Protein AF-A0A0F3IKC2-F1 (afdb_monomer)

Organism: NCBI:txid552518

Structure (mmCIF, N/CA/C/O backbone):
data_AF-A0A0F3IKC2-F1
#
_entry.id   AF-A0A0F3IKC2-F1
#
loop_
_atom_site.group_PDB
_atom_site.id
_atom_site.type_symbol
_atom_site.label_atom_id
_atom_site.label_alt_id
_atom_site.label_comp_id
_atom_site.label_asym_id
_atom_site.label_entity_id
_atom_site.label_seq_id
_atom_site.pdbx_PDB_ins_code
_atom_site.Cartn_x
_atom_site.Cartn_y
_atom_site.Cartn_z
_atom_site.occupancy
_atom_site.B_iso_or_equiv
_atom_site.auth_seq_id
_atom_site.auth_comp_id
_atom_site.auth_asym_id
_atom_site.auth_atom_id
_atom_site.pdbx_PDB_model_num
ATOM 1 N N . MET A 1 1 ? -16.314 4.709 4.922 1.00 79.00 1 MET A N 1
ATOM 2 C CA . MET A 1 1 ? -16.335 4.201 3.530 1.00 79.00 1 MET A CA 1
ATOM 3 C C . MET A 1 1 ? -15.278 3.126 3.247 1.00 79.00 1 MET A C 1
ATOM 5 O O . MET A 1 1 ? -15.624 2.204 2.529 1.00 79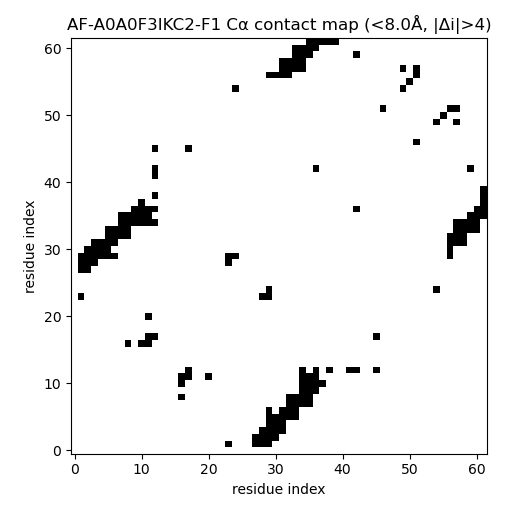.00 1 MET A O 1
ATOM 9 N N . LEU A 1 2 ? -14.067 3.144 3.834 1.00 96.50 2 LEU A N 1
ATOM 10 C CA . LEU A 1 2 ? -13.081 2.043 3.681 1.00 96.5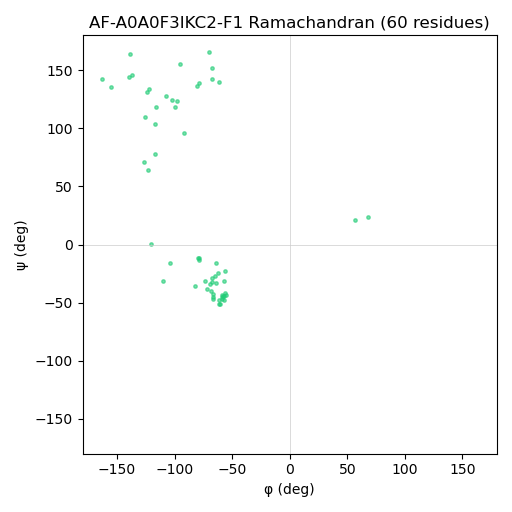0 2 LEU A CA 1
ATOM 11 C C . LEU A 1 2 ? -12.656 1.356 4.997 1.00 96.50 2 LEU A C 1
ATOM 13 O O . LEU A 1 2 ? -11.853 0.425 4.979 1.00 96.50 2 LEU A O 1
ATOM 17 N N . ASN A 1 3 ? -13.208 1.790 6.135 1.00 97.69 3 ASN A N 1
ATOM 18 C CA . ASN A 1 3 ? -12.961 1.144 7.424 1.00 97.69 3 ASN A CA 1
ATOM 19 C C . ASN A 1 3 ? -13.458 -0.304 7.406 1.00 97.69 3 ASN A C 1
ATOM 21 O O . ASN A 1 3 ? -14.516 -0.582 6.839 1.00 97.69 3 ASN A O 1
ATOM 25 N N . ASP A 1 4 ? -12.684 -1.197 8.021 1.00 98.06 4 ASP A N 1
ATOM 26 C CA . ASP A 1 4 ? -12.971 -2.632 8.136 1.00 98.06 4 ASP A CA 1
ATOM 27 C C . ASP A 1 4 ? -13.190 -3.363 6.787 1.00 98.06 4 ASP A C 1
ATOM 29 O O . ASP A 1 4 ? -13.779 -4.444 6.695 1.00 98.06 4 ASP A O 1
ATOM 33 N N . LYS A 1 5 ? -12.693 -2.793 5.684 1.00 98.44 5 LYS A N 1
ATOM 34 C CA . LYS A 1 5 ? -12.694 -3.449 4.369 1.00 98.44 5 LYS A CA 1
ATOM 35 C C . LYS A 1 5 ? -11.371 -4.160 4.099 1.00 98.44 5 LYS A C 1
ATOM 37 O O . LYS A 1 5 ? -10.333 -3.809 4.659 1.00 98.44 5 LYS A O 1
ATOM 42 N N . SER A 1 6 ? -11.434 -5.169 3.231 1.00 98.25 6 SER A N 1
ATOM 43 C CA . SER A 1 6 ? -10.261 -5.768 2.589 1.00 98.25 6 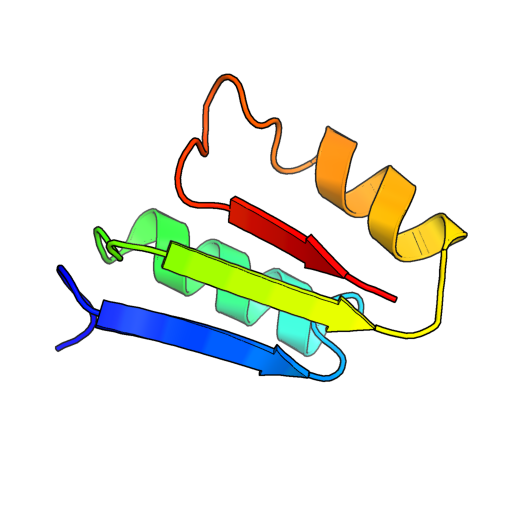SER A CA 1
ATOM 44 C C . SER A 1 6 ? -10.111 -5.152 1.204 1.00 98.25 6 SER A C 1
ATOM 46 O O . SER A 1 6 ? -11.060 -5.176 0.424 1.00 98.25 6 SER A O 1
ATOM 48 N N . ILE A 1 7 ? -8.954 -4.561 0.926 1.00 98.19 7 ILE A N 1
ATOM 49 C CA . ILE A 1 7 ? -8.705 -3.755 -0.272 1.00 98.19 7 ILE A CA 1
ATOM 50 C C . ILE A 1 7 ? -7.500 -4.341 -1.003 1.00 98.19 7 ILE A C 1
ATOM 52 O O . ILE A 1 7 ? -6.467 -4.568 -0.380 1.00 98.19 7 ILE A O 1
ATOM 56 N N . LEU A 1 8 ? -7.626 -4.560 -2.310 1.00 98.06 8 LEU A N 1
ATOM 57 C CA . LEU A 1 8 ? -6.530 -4.951 -3.194 1.00 98.06 8 LEU A CA 1
ATOM 58 C C . LEU A 1 8 ? -6.154 -3.766 -4.084 1.00 98.06 8 LEU A C 1
ATOM 60 O O . LEU A 1 8 ? -7.015 -3.188 -4.743 1.00 98.06 8 LEU A O 1
ATOM 64 N N . VAL A 1 9 ? -4.870 -3.423 -4.111 1.00 97.31 9 VAL A N 1
ATOM 65 C CA . VAL A 1 9 ? -4.300 -2.389 -4.974 1.00 97.31 9 VAL A CA 1
ATOM 66 C C . VAL A 1 9 ? -3.302 -3.042 -5.923 1.00 97.31 9 VAL A C 1
ATOM 68 O O . VAL A 1 9 ? -2.178 -3.371 -5.543 1.00 97.31 9 VAL A O 1
ATOM 71 N N . THR A 1 10 ? -3.711 -3.213 -7.176 1.00 96.31 10 THR A N 1
ATOM 72 C CA . THR A 1 10 ? -2.845 -3.689 -8.261 1.00 96.31 10 THR A CA 1
ATOM 73 C C . THR A 1 10 ? -1.986 -2.548 -8.797 1.00 96.31 10 THR A C 1
ATOM 75 O O . THR A 1 10 ? -2.482 -1.438 -8.991 1.00 96.31 10 THR A O 1
ATOM 78 N N . GLY A 1 11 ? -0.700 -2.798 -9.043 1.00 94.38 11 GLY A N 1
ATOM 79 C CA . GLY A 1 11 ? 0.246 -1.746 -9.429 1.00 94.38 11 GLY A CA 1
ATOM 80 C C . GLY A 1 11 ? 0.521 -0.746 -8.299 1.00 94.38 11 GLY A C 1
ATOM 81 O O . GLY A 1 11 ? 0.913 0.394 -8.555 1.00 94.38 11 GLY A O 1
ATOM 82 N N . GLY A 1 12 ? 0.312 -1.153 -7.040 1.00 94.94 12 GLY A N 1
ATOM 83 C CA . GLY A 1 12 ? 0.390 -0.261 -5.879 1.00 94.94 12 GLY A CA 1
ATOM 84 C C . GLY A 1 12 ? 1.776 0.339 -5.614 1.00 94.94 12 GLY A C 1
ATOM 85 O O . GLY A 1 12 ? 1.870 1.350 -4.923 1.00 94.94 12 GLY A O 1
ATOM 86 N N . THR A 1 13 ? 2.837 -0.215 -6.2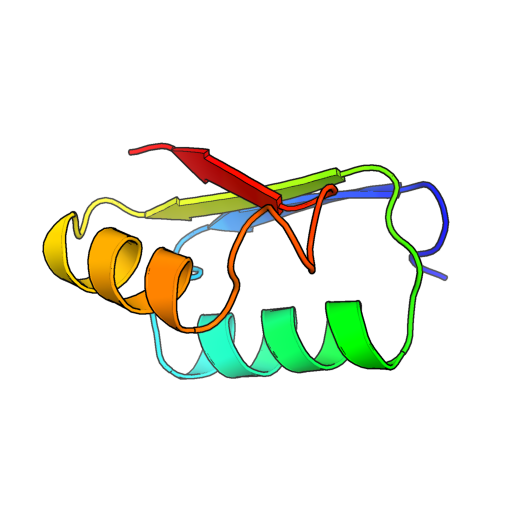12 1.00 96.56 13 THR A N 1
ATOM 87 C CA . THR A 1 13 ? 4.203 0.322 -6.110 1.00 96.56 13 THR A CA 1
ATOM 88 C C . THR A 1 13 ? 4.481 1.519 -7.027 1.00 96.56 13 THR A C 1
ATOM 90 O O . THR A 1 13 ? 5.498 2.192 -6.855 1.00 96.56 13 THR A O 1
ATOM 93 N N . GLY A 1 14 ? 3.598 1.821 -7.987 1.00 94.88 14 GLY A N 1
ATOM 94 C CA . GLY A 1 14 ? 3.702 3.021 -8.822 1.00 94.88 14 GLY A CA 1
ATOM 95 C C . GLY A 1 14 ? 3.417 4.312 -8.044 1.00 94.88 14 GLY A C 1
ATOM 96 O O . GLY A 1 14 ? 2.845 4.285 -6.954 1.00 94.88 14 GLY A O 1
ATOM 97 N N . SER A 1 15 ? 3.761 5.470 -8.617 1.00 94.75 15 SER A N 1
ATOM 98 C CA . SER A 1 15 ? 3.633 6.781 -7.951 1.00 94.75 15 SER A CA 1
ATOM 99 C C . SER A 1 15 ? 2.213 7.069 -7.451 1.00 94.75 15 SER A C 1
ATOM 101 O O . SER A 1 15 ? 2.020 7.509 -6.316 1.00 94.75 15 SER A O 1
ATOM 103 N N . PHE A 1 16 ? 1.205 6.765 -8.274 1.00 96.50 16 PHE A N 1
ATOM 104 C CA . PHE A 1 16 ? -0.194 6.904 -7.878 1.00 96.50 16 PHE A CA 1
ATOM 105 C C . PHE A 1 16 ? -0.575 5.912 -6.772 1.00 96.50 16 PHE A C 1
ATOM 107 O O . PHE A 1 16 ? -1.174 6.308 -5.774 1.00 96.50 16 PHE A O 1
ATOM 114 N N . GLY A 1 17 ? -0.173 4.644 -6.910 1.00 96.06 17 GLY A N 1
ATOM 115 C CA . GLY A 1 17 ? -0.435 3.590 -5.930 1.00 96.06 17 GLY A CA 1
ATOM 116 C C . GLY A 1 17 ? 0.112 3.933 -4.545 1.00 96.06 17 GLY A C 1
ATOM 117 O O . GLY A 1 17 ? -0.638 3.903 -3.567 1.00 96.06 17 GLY A O 1
ATOM 118 N N . LYS A 1 18 ? 1.369 4.391 -4.467 1.00 96.31 18 LYS A N 1
ATOM 119 C CA . LYS A 1 18 ? 1.989 4.853 -3.214 1.00 96.31 18 LYS A CA 1
ATOM 120 C C . LYS A 1 18 ? 1.183 5.992 -2.575 1.00 96.31 18 LYS A C 1
ATOM 122 O O . LYS A 1 18 ? 0.926 5.972 -1.368 1.00 96.31 18 LYS A O 1
ATOM 127 N N . ARG A 1 19 ? 0.728 6.976 -3.365 1.00 97.31 19 ARG A N 1
ATOM 128 C CA . ARG A 1 19 ? -0.077 8.104 -2.857 1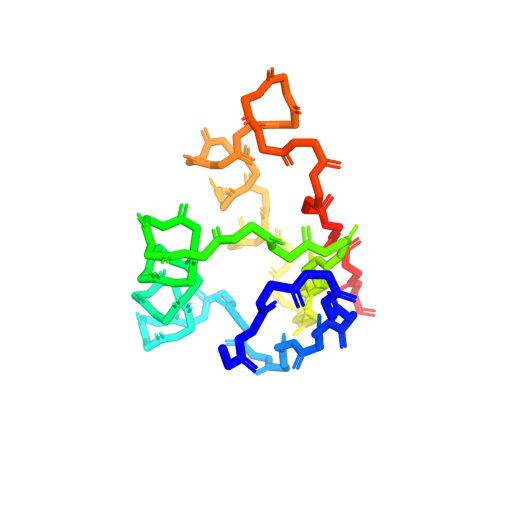.00 97.31 19 ARG A CA 1
ATOM 129 C C . ARG A 1 19 ? -1.473 7.676 -2.400 1.00 97.31 19 ARG A C 1
ATOM 131 O O . ARG A 1 19 ? -1.947 8.164 -1.369 1.00 97.31 19 ARG A O 1
ATOM 138 N N . LEU A 1 20 ? -2.115 6.774 -3.138 1.00 97.81 20 LEU A N 1
ATOM 139 C CA . LEU A 1 20 ? -3.407 6.195 -2.785 1.00 97.81 20 LEU A CA 1
ATOM 140 C C . LEU A 1 20 ? -3.308 5.437 -1.461 1.00 97.81 20 LEU A C 1
ATOM 142 O O . LEU A 1 20 ? -4.063 5.728 -0.538 1.00 97.81 20 LEU A O 1
ATOM 146 N N . ILE A 1 21 ? -2.336 4.534 -1.335 1.00 97.56 21 ILE A N 1
ATOM 147 C CA . ILE A 1 21 ? -2.108 3.733 -0.127 1.00 97.56 21 ILE A CA 1
ATOM 148 C C . ILE A 1 21 ? -1.846 4.636 1.078 1.00 97.56 21 ILE A C 1
ATOM 150 O O . ILE A 1 21 ? -2.522 4.503 2.096 1.00 97.56 21 ILE A O 1
ATOM 154 N N . ARG A 1 22 ? -0.979 5.648 0.941 1.00 97.38 22 ARG A N 1
ATOM 155 C CA . ARG A 1 22 ? -0.754 6.643 2.002 1.00 97.38 22 ARG A CA 1
ATOM 156 C C . ARG A 1 22 ? -2.049 7.344 2.420 1.00 97.38 22 ARG A C 1
ATOM 158 O O . ARG A 1 22 ? -2.278 7.562 3.607 1.00 97.38 22 ARG A O 1
ATOM 165 N N . THR A 1 23 ? -2.897 7.696 1.457 1.00 97.81 23 THR A N 1
ATOM 166 C CA . THR A 1 23 ? -4.185 8.353 1.717 1.00 97.81 23 THR A CA 1
ATOM 167 C C . THR A 1 23 ? -5.146 7.420 2.450 1.00 97.81 23 THR A C 1
ATOM 169 O O . THR A 1 23 ? -5.781 7.851 3.412 1.00 97.81 23 THR A O 1
ATOM 172 N N . ILE A 1 24 ? -5.214 6.148 2.042 1.00 97.69 24 ILE A N 1
ATOM 173 C CA . ILE A 1 24 ? -6.040 5.130 2.699 1.00 97.69 24 ILE A CA 1
ATOM 174 C C . ILE A 1 24 ? -5.602 4.961 4.154 1.00 97.69 24 ILE A C 1
ATOM 176 O O . ILE A 1 24 ? -6.433 5.096 5.046 1.00 97.69 24 ILE A O 1
ATOM 180 N N . LEU A 1 25 ? -4.303 4.760 4.389 1.00 96.81 25 LEU A N 1
ATOM 181 C CA . LEU A 1 25 ? -3.729 4.570 5.725 1.00 96.81 25 LEU A CA 1
ATOM 182 C C . LEU A 1 25 ? -3.867 5.808 6.627 1.00 96.81 25 LEU A C 1
ATOM 184 O O . LEU A 1 25 ? -3.918 5.678 7.844 1.00 96.81 25 LEU A O 1
ATOM 188 N N . THR A 1 26 ? -3.931 7.013 6.050 1.00 97.31 26 THR A N 1
ATOM 189 C CA . THR A 1 26 ? -4.088 8.259 6.824 1.00 97.31 26 THR A CA 1
ATOM 190 C C . THR A 1 26 ? -5.547 8.533 7.192 1.00 97.31 26 THR A C 1
ATOM 192 O O . THR A 1 26 ? -5.821 9.100 8.246 1.00 97.31 26 THR A O 1
ATOM 195 N N . ARG A 1 27 ? -6.497 8.188 6.313 1.00 97.94 27 ARG A N 1
ATOM 196 C CA . ARG A 1 27 ? -7.909 8.589 6.451 1.00 97.94 27 ARG A CA 1
ATOM 197 C C . ARG A 1 27 ? -8.831 7.471 6.930 1.00 97.94 27 ARG A C 1
ATOM 199 O O . ARG A 1 27 ? -9.958 7.758 7.330 1.00 97.94 27 ARG A O 1
ATOM 206 N N . TYR A 1 28 ? -8.391 6.217 6.869 1.00 98.00 28 TYR A N 1
ATOM 207 C CA . TYR A 1 28 ? -9.220 5.050 7.156 1.00 98.00 28 TYR A CA 1
ATOM 208 C C . TYR A 1 28 ? -8.460 3.993 7.963 1.00 98.00 28 TYR A C 1
ATOM 210 O O . TYR A 1 28 ? -7.235 3.991 8.029 1.00 98.00 28 TYR A O 1
ATOM 218 N N . LYS 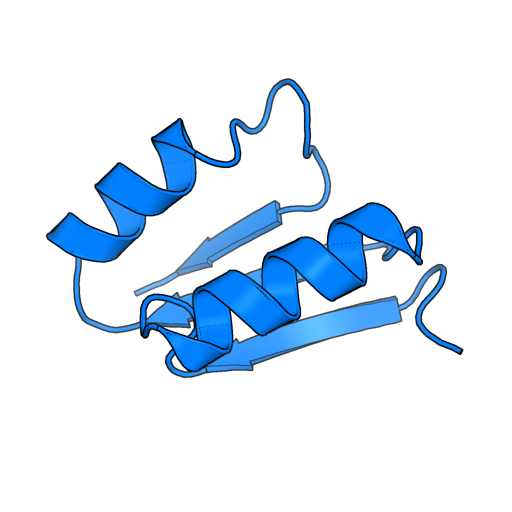A 1 29 ? -9.217 3.062 8.548 1.00 97.12 29 LYS A N 1
ATOM 219 C CA . LYS A 1 29 ? -8.715 1.868 9.242 1.00 97.12 29 LYS A CA 1
ATOM 220 C C . LYS A 1 29 ? -9.200 0.608 8.515 1.00 97.12 29 LYS A C 1
ATOM 222 O O . LYS A 1 29 ? -10.222 0.041 8.913 1.00 97.12 29 LYS A O 1
ATOM 227 N N . PRO A 1 30 ? -8.575 0.222 7.388 1.00 98.06 30 PRO A N 1
ATOM 228 C CA . PRO A 1 30 ? -8.952 -0.999 6.686 1.00 98.06 30 PRO A CA 1
ATOM 229 C C . PRO A 1 30 ? -8.601 -2.226 7.534 1.00 98.06 30 PRO A C 1
ATOM 231 O O . PRO A 1 30 ? -7.640 -2.212 8.296 1.00 98.06 30 PRO A O 1
ATOM 234 N N . ARG A 1 31 ? -9.352 -3.314 7.357 1.00 98.06 31 ARG A N 1
ATOM 235 C CA . ARG A 1 31 ? -9.017 -4.612 7.964 1.00 98.06 31 ARG A CA 1
ATOM 236 C C . ARG A 1 31 ? -7.828 -5.264 7.268 1.00 98.06 31 ARG A C 1
ATOM 238 O O . ARG A 1 31 ? -7.075 -6.005 7.890 1.00 98.06 31 ARG A O 1
ATOM 245 N N . ARG A 1 32 ? -7.670 -5.011 5.967 1.00 98.06 32 ARG A N 1
ATOM 246 C CA . ARG A 1 32 ? -6.541 -5.495 5.168 1.00 98.06 32 ARG A CA 1
ATOM 247 C C . ARG A 1 32 ? -6.314 -4.595 3.959 1.00 98.06 32 ARG A C 1
ATOM 249 O O . ARG A 1 32 ? -7.275 -4.265 3.263 1.00 98.06 32 ARG A O 1
ATOM 256 N N . LEU A 1 33 ? -5.061 -4.257 3.679 1.00 98.06 33 LEU A N 1
ATOM 257 C CA . LEU A 1 33 ? -4.643 -3.530 2.483 1.00 98.06 33 LEU A CA 1
ATOM 258 C C . LEU A 1 33 ? -3.546 -4.322 1.769 1.00 98.06 33 LEU A C 1
ATOM 260 O O . LEU A 1 33 ? -2.439 -4.469 2.273 1.00 98.06 33 LEU A O 1
ATOM 264 N N . ILE A 1 34 ? -3.883 -4.873 0.610 1.00 98.00 34 ILE A N 1
ATOM 265 C CA . ILE A 1 34 ? -3.021 -5.754 -0.169 1.00 98.00 34 ILE A CA 1
ATOM 266 C C . ILE A 1 34 ? -2.421 -4.960 -1.325 1.00 98.00 34 ILE A C 1
ATOM 268 O O . ILE A 1 34 ? -3.154 -4.398 -2.138 1.00 98.00 34 ILE A O 1
ATOM 272 N N . VAL A 1 35 ? -1.098 -4.945 -1.416 1.00 97.56 35 VAL A N 1
ATOM 273 C CA . VAL A 1 35 ? -0.335 -4.386 -2.530 1.00 97.56 35 VAL A CA 1
ATOM 274 C C . VAL A 1 35 ? 0.097 -5.533 -3.431 1.00 97.56 35 VAL A C 1
ATOM 276 O O . VAL A 1 35 ? 0.828 -6.419 -2.997 1.00 97.56 35 VAL A O 1
ATOM 279 N N . PHE A 1 36 ? -0.358 -5.506 -4.679 1.00 96.88 36 PHE A N 1
ATOM 280 C CA . PHE A 1 36 ? -0.001 -6.494 -5.692 1.00 96.88 36 PHE A CA 1
ATOM 281 C C . PHE A 1 36 ? 0.775 -5.819 -6.820 1.00 96.88 36 PHE A C 1
ATOM 283 O O . PHE A 1 36 ? 0.266 -4.888 -7.455 1.00 96.88 36 PHE A O 1
ATOM 290 N N . SER A 1 37 ? 2.024 -6.227 -7.043 1.00 94.19 37 SER A N 1
ATOM 291 C CA . SER A 1 37 ? 2.886 -5.636 -8.072 1.00 94.19 37 SER A CA 1
ATOM 292 C C . SER A 1 37 ? 4.080 -6.526 -8.396 1.00 94.19 37 SER A C 1
ATOM 294 O O . SER A 1 37 ? 4.709 -7.050 -7.488 1.00 94.19 37 SER A O 1
ATOM 296 N N . ARG A 1 38 ? 4.457 -6.573 -9.675 1.00 94.19 38 ARG A N 1
ATOM 297 C CA . ARG A 1 38 ? 5.533 -7.430 -10.206 1.00 94.19 38 ARG A CA 1
ATOM 298 C C . ARG A 1 38 ? 6.955 -6.902 -9.964 1.00 94.19 38 ARG A C 1
ATOM 300 O O . ARG A 1 38 ? 7.919 -7.587 -10.268 1.00 94.19 38 ARG A O 1
ATOM 307 N N . ASP A 1 39 ? 7.091 -5.653 -9.522 1.00 94.75 39 ASP A N 1
ATOM 308 C CA . ASP A 1 39 ? 8.391 -5.003 -9.309 1.00 94.75 39 ASP A CA 1
ATOM 309 C C . ASP A 1 39 ? 8.841 -5.213 -7.857 1.00 94.75 39 ASP A C 1
ATOM 311 O O . ASP A 1 39 ? 8.408 -4.490 -6.952 1.00 94.75 39 ASP A O 1
ATOM 315 N N . GLU A 1 40 ? 9.676 -6.231 -7.653 1.00 95.44 40 GLU A N 1
ATOM 316 C CA . GLU A 1 40 ? 10.197 -6.651 -6.346 1.00 95.44 40 GLU A CA 1
ATOM 317 C C . GLU A 1 40 ? 10.964 -5.534 -5.633 1.00 95.44 40 GLU A C 1
ATOM 319 O O . GLU A 1 40 ? 10.742 -5.293 -4.445 1.00 95.44 40 GLU A O 1
ATOM 324 N N . LEU A 1 41 ? 11.816 -4.799 -6.359 1.00 95.44 41 LEU A N 1
ATOM 325 C CA . LEU A 1 41 ? 12.615 -3.718 -5.782 1.00 95.44 41 LEU A CA 1
ATOM 326 C C . LEU A 1 41 ? 11.709 -2.624 -5.217 1.00 95.44 41 LEU A C 1
ATOM 328 O O . LEU A 1 41 ? 11.862 -2.219 -4.063 1.00 95.44 41 LEU A O 1
ATOM 332 N N . LYS A 1 42 ? 10.711 -2.180 -5.990 1.00 95.62 42 LYS A N 1
ATOM 333 C CA . LYS A 1 42 ? 9.783 -1.158 -5.496 1.00 95.62 42 LYS A CA 1
ATOM 334 C C . LYS A 1 42 ? 8.896 -1.662 -4.359 1.00 95.62 42 LYS A C 1
ATOM 336 O O . LYS A 1 42 ? 8.465 -0.846 -3.543 1.00 95.62 42 LYS A O 1
ATOM 341 N N . GLN A 1 43 ? 8.582 -2.959 -4.301 1.00 94.81 43 GLN A N 1
ATOM 342 C CA . GLN A 1 43 ? 7.886 -3.529 -3.144 1.00 94.81 43 GLN A CA 1
ATOM 343 C C . GLN A 1 43 ? 8.758 -3.487 -1.893 1.00 94.81 43 GLN A C 1
ATOM 345 O O . GLN A 1 43 ? 8.285 -3.026 -0.857 1.00 94.81 43 GLN 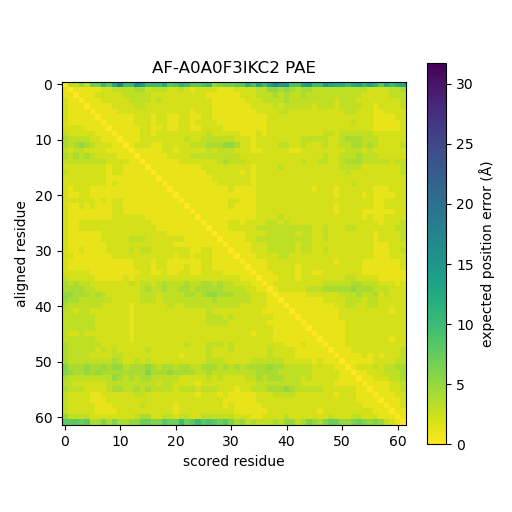A O 1
ATOM 350 N N . PHE A 1 44 ? 10.023 -3.895 -2.003 1.00 95.12 44 PHE A N 1
ATOM 351 C CA . PHE A 1 44 ? 10.977 -3.856 -0.899 1.00 95.12 44 PHE A CA 1
ATOM 352 C C . PHE A 1 44 ? 11.163 -2.432 -0.356 1.00 95.12 44 PHE A C 1
ATOM 354 O O . PHE A 1 44 ? 11.082 -2.201 0.849 1.00 95.12 44 PHE A O 1
ATOM 361 N N . GLU A 1 45 ? 11.320 -1.440 -1.236 1.00 95.62 45 GLU A N 1
ATOM 362 C CA . GLU A 1 45 ? 11.341 -0.027 -0.835 1.00 95.62 45 GLU A CA 1
ATOM 363 C C . GLU A 1 45 ? 10.053 0.378 -0.108 1.00 95.62 45 GLU A C 1
ATOM 365 O O . GLU A 1 45 ? 10.084 1.028 0.935 1.00 95.62 45 GLU A O 1
ATOM 370 N N . MET A 1 46 ? 8.904 -0.041 -0.638 1.00 95.12 46 MET A N 1
ATOM 371 C CA . MET A 1 46 ? 7.609 0.298 -0.067 1.00 95.12 46 MET A CA 1
ATOM 372 C C . MET A 1 46 ? 7.378 -0.347 1.306 1.00 95.12 46 MET A C 1
ATOM 374 O O . MET A 1 46 ? 6.707 0.255 2.137 1.00 95.12 46 MET A O 1
ATOM 378 N N . GLN A 1 47 ? 7.919 -1.535 1.572 1.00 95.00 47 GLN A N 1
ATOM 379 C CA . GLN A 1 47 ? 7.893 -2.156 2.903 1.00 95.00 47 GLN A CA 1
ATOM 380 C C . GLN A 1 47 ? 8.690 -1.339 3.928 1.00 95.00 47 GLN A C 1
ATOM 382 O O . GLN A 1 47 ? 8.299 -1.248 5.088 1.00 95.00 47 GLN A O 1
ATOM 387 N N . ARG A 1 48 ? 9.772 -0.674 3.505 1.00 94.69 48 ARG A N 1
ATOM 388 C CA . ARG A 1 48 ? 10.532 0.239 4.375 1.00 94.69 48 ARG A CA 1
ATOM 389 C C . ARG A 1 48 ? 9.773 1.535 4.659 1.00 94.69 48 ARG A C 1
ATOM 391 O O . ARG A 1 48 ? 9.827 2.031 5.781 1.00 94.69 48 ARG A O 1
ATOM 398 N N . ASP A 1 49 ? 9.058 2.063 3.665 1.00 94.69 49 ASP A N 1
ATOM 399 C CA . ASP A 1 49 ? 8.214 3.257 3.817 1.00 94.69 49 ASP A CA 1
ATOM 400 C C . ASP A 1 49 ? 6.979 2.993 4.699 1.00 94.69 49 ASP A C 1
ATOM 402 O O . ASP A 1 49 ? 6.515 3.879 5.427 1.00 94.69 49 ASP A O 1
ATOM 406 N N . PHE A 1 50 ? 6.437 1.774 4.627 1.00 95.50 50 PHE A N 1
ATOM 407 C CA . PHE A 1 50 ? 5.251 1.334 5.356 1.00 95.50 50 PHE A CA 1
ATOM 408 C C . PHE A 1 50 ? 5.538 0.049 6.147 1.00 95.50 50 PHE A C 1
ATOM 410 O O . PHE A 1 50 ? 5.009 -1.008 5.802 1.00 95.50 50 PHE A O 1
ATOM 417 N N . PRO A 1 51 ? 6.339 0.134 7.224 1.00 94.69 51 PRO A N 1
ATOM 418 C CA . PRO A 1 51 ? 6.737 -1.041 7.980 1.00 94.69 51 PRO A CA 1
ATOM 419 C C . PRO A 1 51 ? 5.552 -1.664 8.715 1.00 94.69 51 PRO A C 1
ATOM 421 O O . PRO A 1 51 ? 4.714 -0.969 9.300 1.00 94.69 51 PRO A O 1
ATOM 424 N N . ASP A 1 52 ? 5.543 -2.988 8.750 1.00 90.50 52 ASP A N 1
ATOM 425 C CA . ASP A 1 52 ? 4.519 -3.858 9.330 1.00 90.50 52 ASP A CA 1
ATOM 426 C C . ASP A 1 52 ? 4.283 -3.553 10.818 1.00 90.50 52 ASP A C 1
ATOM 428 O O . ASP A 1 52 ? 3.167 -3.659 11.318 1.00 90.50 52 ASP A O 1
ATOM 432 N N . THR A 1 53 ? 5.332 -3.106 11.519 1.00 93.06 53 THR A N 1
ATOM 433 C CA . THR A 1 53 ? 5.288 -2.690 12.931 1.00 93.06 53 THR A CA 1
ATOM 434 C C . THR A 1 53 ? 4.379 -1.488 13.175 1.00 93.06 53 THR A C 1
ATOM 436 O O . THR A 1 53 ? 3.893 -1.297 14.287 1.00 93.06 53 THR A O 1
ATOM 439 N N . ARG A 1 54 ? 4.149 -0.668 12.143 1.00 95.00 54 ARG A N 1
ATOM 440 C CA . ARG A 1 54 ? 3.276 0.509 12.182 1.00 95.00 54 ARG A CA 1
ATOM 441 C C . ARG A 1 54 ? 1.996 0.315 11.372 1.00 95.00 54 ARG A C 1
ATOM 443 O O . ARG A 1 54 ? 0.975 0.911 11.708 1.00 95.00 54 ARG A O 1
ATOM 450 N N . PHE A 1 55 ? 2.056 -0.469 10.299 1.00 96.12 55 PHE A N 1
ATOM 451 C CA . PHE A 1 55 ? 0.955 -0.695 9.367 1.00 96.12 55 PHE A CA 1
ATOM 452 C C . PHE A 1 55 ? 0.635 -2.191 9.265 1.00 96.12 55 PHE A C 1
ATOM 454 O O . PHE A 1 55 ? 0.746 -2.804 8.206 1.00 96.12 55 PHE A O 1
ATOM 461 N N . ASP A 1 56 ? 0.190 -2.764 10.377 1.00 95.88 56 ASP A N 1
ATOM 462 C CA . ASP A 1 56 ? -0.140 -4.186 10.552 1.00 95.88 56 ASP A CA 1
ATOM 463 C C . ASP A 1 56 ? -1.181 -4.743 9.558 1.00 95.88 56 ASP A C 1
ATOM 465 O O . ASP A 1 56 ? -1.226 -5.949 9.300 1.00 95.88 56 ASP A O 1
ATOM 469 N N . CYS A 1 57 ? -2.010 -3.881 8.966 1.00 96.88 57 CYS A N 1
ATOM 470 C CA . CYS A 1 57 ? -3.004 -4.235 7.953 1.00 96.88 57 CYS A CA 1
ATOM 471 C C . CYS A 1 57 ? -2.424 -4.443 6.538 1.00 96.88 57 CYS A C 1
ATOM 473 O O . CYS A 1 57 ? -3.133 -4.962 5.668 1.00 96.88 57 CYS A O 1
ATOM 475 N N . MET A 1 58 ? -1.171 -4.042 6.289 1.00 97.25 58 MET A N 1
ATOM 476 C CA . MET A 1 58 ? -0.525 -4.095 4.973 1.00 97.25 58 MET A CA 1
ATOM 477 C C . MET A 1 58 ? -0.045 -5.507 4.627 1.00 97.25 58 MET A C 1
ATOM 479 O O . MET A 1 58 ? 0.498 -6.222 5.466 1.00 97.25 58 MET A O 1
ATOM 483 N N . ARG A 1 59 ? -0.229 -5.928 3.377 1.00 96.62 59 ARG A N 1
ATOM 484 C CA . ARG A 1 59 ? 0.312 -7.181 2.828 1.00 96.62 59 ARG A CA 1
ATOM 485 C C . ARG A 1 59 ? 0.865 -6.923 1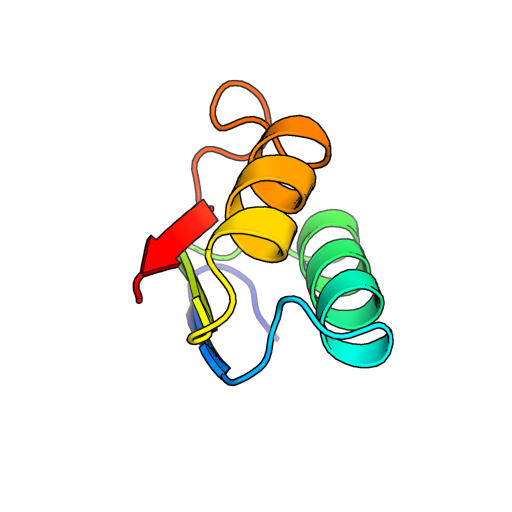.432 1.00 96.62 59 ARG A C 1
ATOM 487 O O . ARG A 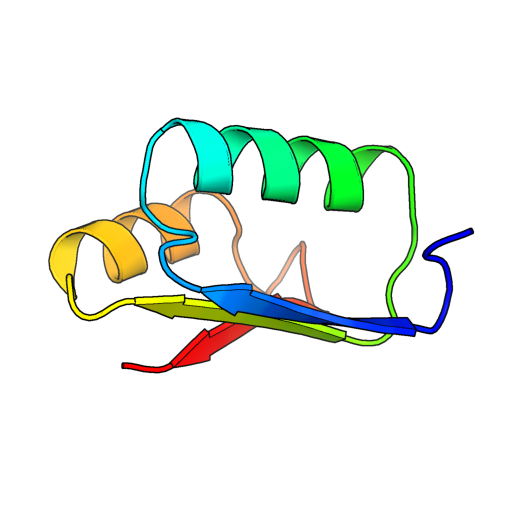1 59 ? 0.282 -6.137 0.692 1.00 96.62 59 ARG A O 1
ATOM 494 N N . TYR A 1 60 ? 1.937 -7.613 1.067 1.00 96.06 60 TYR A N 1
ATOM 495 C CA . TYR A 1 60 ? 2.612 -7.470 -0.222 1.00 96.06 60 TYR A CA 1
ATOM 496 C C . TYR A 1 60 ? 2.645 -8.822 -0.934 1.00 96.06 60 TYR A C 1
ATOM 498 O O . TYR A 1 60 ? 2.947 -9.832 -0.301 1.00 96.06 60 TYR A O 1
ATOM 506 N N . PHE A 1 61 ? 2.301 -8.839 -2.219 1.00 94.88 61 PHE A N 1
ATOM 507 C CA . PHE A 1 61 ? 2.307 -10.037 -3.063 1.00 94.88 61 PHE A CA 1
ATOM 508 C C . PHE A 1 61 ? 2.848 -9.705 -4.455 1.00 94.88 61 PHE A C 1
ATOM 510 O O . PHE A 1 61 ? 2.576 -8.615 -4.969 1.00 94.88 61 PHE A O 1
ATOM 517 N N . LEU A 1 62 ? 3.586 -10.644 -5.051 1.00 86.75 62 LEU A N 1
ATOM 518 C CA . LEU A 1 62 ? 4.113 -10.563 -6.418 1.00 86.75 62 LEU A CA 1
ATOM 519 C C . LEU A 1 62 ? 3.072 -10.972 -7.456 1.00 86.75 62 LEU A C 1
ATOM 521 O O . LEU A 1 62 ? 2.401 -12.000 -7.212 1.00 86.75 62 LEU A O 1
#

Solvent-accessible surface area (backbone atoms only — not comparable to full-atom values): 3508 Å² total; per-residue (Å²): 140,52,55,70,32,78,46,80,35,75,51,23,67,41,78,65,29,46,53,50,51,54,50,47,66,71,75,40,58,45,62,27,41,36,34,32,37,85,53,61,68,50,44,57,54,45,43,69,77,51,38,56,95,80,38,72,40,58,45,80,44,111

Foldseek 3Di:
DQEQAAEEDEVLLDPVNVVVVVVCVVPYHYQAYEYEYPDPVSVVVVCVVVPCVNVVRYYYDD

Sequence (62 aa):
MLNDKSILVTGGTGSFGKRLIRTILTRYKPRRLIVFSRDELKQFEMQRDFPDTRFDCMRYFL

InterPro domains:
  IPR003869 Polysaccharide biosynthesis protein, CapD-like domain [PF02719] (7-51)
  IPR036291 NAD(P)-binding domain superfamily [SSF51735] (1-48)
  IPR051203 Polysaccharide Synthase-Related Protein [PTHR43318] (1-51)

Secondary structure (DSSP, 8-state):
--TT-EEEEETTTSHHHHHHHHHHHHH---SEEEEE-S-HHHHHHHHHHS-TTT-TTEEEE-

pLDDT: mean 95.86, std 2.9, range [79.0, 98.44]

Nearest PDB structures (foldseek):
  2gn4-assembly1_A  TM=9.389E-01  e=9.981E-06  Helicobacter pylori
  6t3e-assembly1_A  TM=6.969E-01  e=1.497E-01  Thermococcus litoralis DSM 5473
  6fnr-assembly1_A  TM=5.100E-01  e=5.971E-01  Mycolicibacterium smegmatis
  7qw7-assembly1_A  TM=6.082E-01  e=2.382E+00  Geobacillus stearothermophilus
  7qw8-assembly1_A  TM=6.143E-01  e=2.931E+00  Geobacillus stearothermophilus

Mean predicted aligned error: 2.16 Å

Radius of gyration: 10.53 Å; Cα contacts (8 Å, |Δi|>4): 91; chains: 1; bounding box: 29×19×23 Å